Protein AF-A0A835J862-F1 (afdb_monomer_lite)

Secondary structure (DSSP, 8-state):
---------EEEEE---SSHHHHHHHHHHHHHHTTSTTEEEEEEE-HHHHHHHHHHTTTS--EEEEPPPPSS-TT--TT-----

pLDDT: mean 91.47, std 13.14, range [39.94, 98.81]

Structure (mmCIF, N/CA/C/O backbone):
data_AF-A0A835J862-F1
#
_entry.id   AF-A0A835J862-F1
#
loop_
_atom_site.group_PDB
_atom_site.id
_atom_site.type_symbol
_atom_site.label_atom_id
_atom_site.label_alt_id
_atom_site.label_comp_id
_atom_site.label_asym_id
_atom_site.label_entity_id
_atom_site.label_seq_id
_atom_site.pdbx_PDB_ins_code
_atom_site.Cartn_x
_atom_site.Cartn_y
_atom_site.Cartn_z
_atom_site.occupancy
_atom_site.B_iso_or_equiv
_atom_site.auth_seq_id
_atom_site.auth_comp_id
_atom_site.auth_asym_id
_atom_site.auth_atom_id
_atom_site.pdbx_PDB_model_num
ATOM 1 N N . MET A 1 1 ? -26.167 -1.368 31.869 1.00 39.94 1 MET A N 1
ATOM 2 C CA . MET A 1 1 ? -24.838 -1.906 31.517 1.00 39.94 1 MET A CA 1
ATOM 3 C C . MET A 1 1 ? -25.027 -2.590 30.175 1.00 39.94 1 MET A C 1
ATOM 5 O O . MET A 1 1 ? -25.370 -3.762 30.133 1.00 39.94 1 MET A O 1
ATOM 9 N N . GLU A 1 2 ? -25.030 -1.807 29.095 1.00 42.44 2 GLU A N 1
ATOM 10 C CA . GLU A 1 2 ? -25.299 -2.344 27.758 1.00 42.44 2 GLU A CA 1
ATOM 11 C C . GLU A 1 2 ? -24.095 -3.161 27.299 1.00 42.44 2 GLU A C 1
ATOM 13 O O . GLU A 1 2 ? -22.955 -2.690 27.336 1.00 42.44 2 GLU A O 1
ATOM 18 N N . ALA A 1 3 ? -24.352 -4.409 26.918 1.00 46.88 3 ALA A N 1
ATOM 19 C CA . ALA A 1 3 ? -23.374 -5.247 26.257 1.00 46.88 3 ALA A CA 1
ATOM 20 C C . ALA A 1 3 ? -22.971 -4.549 24.954 1.00 46.88 3 ALA A C 1
ATOM 22 O O . ALA A 1 3 ? -23.810 -4.345 24.077 1.00 46.88 3 ALA A O 1
ATOM 23 N N . ARG A 1 4 ? -21.698 -4.147 24.839 1.00 54.22 4 ARG A N 1
ATOM 24 C CA . ARG A 1 4 ? -21.148 -3.679 23.567 1.00 54.22 4 ARG A CA 1
ATOM 25 C C . ARG A 1 4 ? -21.345 -4.804 22.555 1.00 54.22 4 ARG A C 1
ATOM 27 O O . ARG A 1 4 ? -20.783 -5.885 22.717 1.00 54.22 4 ARG A O 1
ATOM 34 N N . SER A 1 5 ? -22.198 -4.535 21.570 1.00 56.34 5 SER A N 1
ATOM 35 C CA . SER A 1 5 ? -22.332 -5.311 20.342 1.00 56.34 5 SER A CA 1
ATOM 36 C C . SER A 1 5 ? -20.948 -5.724 19.848 1.00 56.34 5 SER A C 1
ATOM 38 O O . SER A 1 5 ? -20.013 -4.929 19.920 1.00 56.34 5 SER A O 1
ATOM 40 N N . SER A 1 6 ? -20.833 -6.962 19.378 1.00 59.16 6 SER A N 1
ATOM 41 C CA . SER A 1 6 ? -19.633 -7.568 18.803 1.00 59.16 6 SER A CA 1
ATOM 42 C C . SER A 1 6 ? -18.785 -6.557 18.022 1.00 59.16 6 SER A C 1
ATOM 44 O O . SER A 1 6 ? -19.317 -5.828 17.187 1.00 59.16 6 SER A O 1
ATOM 46 N N . ASP A 1 7 ? -17.485 -6.551 18.328 1.00 67.81 7 ASP A N 1
ATOM 47 C CA . ASP A 1 7 ? -16.376 -5.726 17.819 1.00 67.81 7 ASP A CA 1
ATOM 48 C C . ASP A 1 7 ? -16.219 -5.815 16.281 1.00 67.81 7 ASP A C 1
ATOM 50 O O . ASP A 1 7 ? -15.246 -6.357 15.756 1.00 67.81 7 ASP A O 1
ATOM 54 N N . CYS A 1 8 ? -17.234 -5.380 15.531 1.00 74.44 8 CYS A N 1
ATOM 55 C CA . CYS A 1 8 ? -17.268 -5.470 14.076 1.00 74.44 8 CYS A CA 1
ATOM 56 C C . CYS A 1 8 ? -16.425 -4.346 13.479 1.00 74.44 8 CYS A C 1
ATOM 58 O O . CYS A 1 8 ? -16.915 -3.249 13.216 1.00 74.44 8 CYS A O 1
ATOM 60 N N . LYS A 1 9 ? -15.144 -4.639 13.266 1.00 89.06 9 LYS A N 1
ATOM 61 C CA . LYS A 1 9 ? -14.217 -3.722 12.608 1.00 89.06 9 LYS A CA 1
ATOM 62 C C . LYS A 1 9 ? -14.472 -3.678 11.103 1.00 89.06 9 LYS A C 1
ATOM 64 O O . LYS A 1 9 ? -14.657 -4.711 10.461 1.00 89.06 9 LYS A O 1
ATOM 69 N N . TYR A 1 10 ? -14.426 -2.484 10.528 1.00 96.62 10 TYR A N 1
ATOM 70 C CA . TYR A 1 10 ? -14.424 -2.269 9.088 1.00 96.62 10 TYR A CA 1
ATOM 71 C C . TYR A 1 10 ? -13.019 -2.507 8.541 1.00 96.62 10 TYR A C 1
ATOM 73 O O . TYR A 1 10 ? -12.060 -1.844 8.938 1.00 96.62 10 TYR A O 1
ATOM 81 N N . HIS A 1 11 ? -12.886 -3.446 7.609 1.00 97.62 11 HIS A N 1
ATOM 82 C CA . HIS A 1 11 ? -11.610 -3.721 6.957 1.00 97.62 11 HIS A CA 1
ATOM 83 C C . HIS A 1 11 ? -11.522 -2.965 5.632 1.00 97.62 11 HIS A C 1
ATOM 85 O O . HIS A 1 11 ? -12.267 -3.241 4.694 1.00 97.62 11 HIS A O 1
ATOM 91 N N . VAL A 1 12 ? -10.607 -2.001 5.560 1.00 98.25 12 VAL A N 1
ATOM 92 C CA . VAL A 1 12 ? -10.335 -1.205 4.363 1.00 98.25 12 VAL A CA 1
ATOM 93 C C . VAL A 1 12 ? -9.064 -1.709 3.690 1.00 98.25 12 VAL A C 1
ATOM 95 O O . VAL A 1 12 ? -8.008 -1.812 4.318 1.00 98.25 12 VAL A O 1
ATOM 98 N N . ILE A 1 13 ? -9.161 -1.980 2.390 1.00 98.50 13 ILE A N 1
ATOM 99 C CA . ILE A 1 13 ? -8.019 -2.328 1.546 1.00 98.50 13 ILE A CA 1
ATOM 100 C C . ILE A 1 13 ? -7.659 -1.107 0.706 1.00 98.50 13 ILE A C 1
ATOM 102 O O . ILE A 1 13 ? -8.492 -0.570 -0.023 1.00 98.50 13 ILE A O 1
ATOM 106 N N . LEU A 1 14 ? -6.407 -0.680 0.805 1.00 98.50 14 LEU A N 1
ATOM 107 C CA . LEU A 1 14 ? -5.839 0.382 -0.007 1.00 98.50 14 LEU A CA 1
ATOM 108 C C . LEU A 1 14 ? -4.931 -0.244 -1.056 1.00 98.50 14 LEU A C 1
ATOM 110 O O . LEU A 1 14 ? -3.941 -0.890 -0.722 1.00 98.50 14 LEU A O 1
ATOM 114 N N . PHE A 1 15 ? -5.263 -0.025 -2.323 1.00 97.94 15 PHE A N 1
ATOM 115 C CA . PHE A 1 15 ? -4.469 -0.500 -3.449 1.00 97.94 15 PHE A CA 1
ATOM 116 C C . PHE A 1 15 ? -4.033 0.695 -4.309 1.00 97.94 15 PHE A C 1
ATOM 118 O O . PHE A 1 15 ? -4.713 1.040 -5.277 1.00 97.94 15 PHE A O 1
ATOM 125 N N . PRO A 1 16 ? -2.966 1.408 -3.901 1.00 96.56 16 PRO A N 1
ATOM 126 C CA . PRO A 1 16 ? -2.480 2.567 -4.632 1.00 96.56 16 PRO A CA 1
ATOM 127 C C . PRO A 1 16 ? -1.955 2.193 -6.019 1.00 96.56 16 PRO A C 1
ATOM 129 O O . PRO A 1 16 ? -1.486 1.084 -6.262 1.00 96.56 16 PRO A O 1
ATOM 132 N N . PHE A 1 17 ? -1.968 3.173 -6.917 1.00 96.06 17 PHE A N 1
ATOM 133 C CA . PHE A 1 17 ? -1.084 3.163 -8.076 1.00 96.06 17 PHE A CA 1
ATOM 134 C C . PHE A 1 17 ? 0.350 3.429 -7.589 1.00 96.06 17 PHE A C 1
ATOM 136 O O . PHE A 1 17 ? 0.546 4.369 -6.819 1.00 96.06 17 PHE A O 1
ATOM 143 N N . MET A 1 18 ? 1.332 2.612 -8.000 1.00 95.81 18 MET A N 1
ATOM 144 C CA . MET A 1 18 ? 2.726 2.673 -7.520 1.00 95.81 18 MET A CA 1
ATOM 145 C C . MET A 1 18 ? 3.469 3.913 -8.054 1.00 95.81 18 MET A C 1
ATOM 147 O O . MET A 1 18 ? 4.327 3.849 -8.928 1.00 95.81 18 MET A O 1
ATOM 151 N N . SER A 1 19 ? 3.108 5.071 -7.516 1.00 95.94 19 SER A N 1
ATOM 152 C CA . SER A 1 19 ? 3.654 6.392 -7.811 1.00 95.94 19 SER A CA 1
ATOM 153 C C . SER A 1 19 ? 3.566 7.224 -6.545 1.00 95.94 19 SER A C 1
ATOM 155 O O . SER A 1 19 ? 2.522 7.222 -5.891 1.00 95.94 19 SER A O 1
ATOM 157 N N . LYS A 1 20 ? 4.600 7.997 -6.200 1.00 94.00 20 LYS A N 1
ATOM 158 C CA . LYS A 1 20 ? 4.566 8.836 -4.987 1.00 94.00 20 LYS A CA 1
ATOM 159 C C . LYS A 1 20 ? 3.361 9.778 -4.937 1.00 94.00 20 LYS A C 1
ATOM 161 O O . LYS A 1 20 ? 2.796 9.959 -3.857 1.00 94.00 20 LYS A O 1
ATOM 166 N N . GLY A 1 21 ? 2.929 10.307 -6.086 1.00 95.62 21 GLY A N 1
ATOM 167 C CA . GLY A 1 21 ? 1.761 11.188 -6.192 1.00 95.62 21 GLY A CA 1
ATOM 168 C C . GLY A 1 21 ? 0.436 10.528 -5.790 1.00 95.62 21 GLY A C 1
ATOM 169 O O . GLY A 1 21 ? -0.475 11.220 -5.346 1.00 95.62 21 GLY A O 1
ATOM 170 N N . HIS A 1 22 ? 0.342 9.198 -5.875 1.00 95.69 22 HIS A N 1
ATOM 171 C CA . HIS A 1 22 ? -0.832 8.422 -5.467 1.00 95.69 22 HIS A CA 1
ATOM 172 C C . HIS A 1 22 ? -0.621 7.712 -4.125 1.00 95.69 22 HIS A C 1
ATOM 174 O O . HIS A 1 22 ? -1.508 7.712 -3.271 1.00 95.69 22 HIS A O 1
ATOM 180 N N . THR A 1 23 ? 0.566 7.148 -3.906 1.00 97.50 23 THR A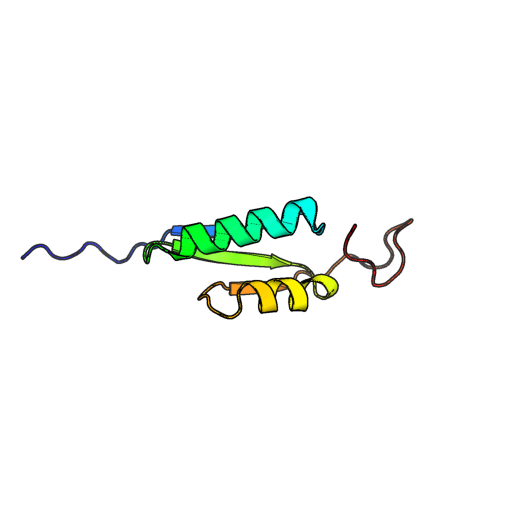 N 1
ATOM 181 C CA . THR A 1 23 ? 0.905 6.396 -2.699 1.00 97.50 23 THR A CA 1
ATOM 182 C C . THR A 1 23 ? 0.877 7.287 -1.460 1.00 97.50 23 THR A C 1
ATOM 184 O O . THR A 1 23 ? 0.215 6.937 -0.488 1.00 97.50 23 THR A O 1
ATOM 187 N N . ILE A 1 24 ? 1.521 8.462 -1.474 1.00 98.12 24 ILE A N 1
ATOM 188 C CA . ILE A 1 24 ? 1.618 9.323 -0.279 1.00 98.12 24 ILE A CA 1
ATOM 189 C C . ILE A 1 24 ? 0.233 9.748 0.249 1.00 98.12 24 ILE A C 1
ATOM 191 O O . ILE A 1 24 ? -0.008 9.575 1.448 1.00 98.12 24 ILE A O 1
ATOM 195 N N . PRO A 1 25 ? -0.707 10.242 -0.586 1.00 98.25 25 PRO A N 1
ATOM 196 C CA . PRO A 1 25 ? -2.059 10.549 -0.123 1.00 98.25 25 PRO A CA 1
ATOM 197 C C . PRO A 1 25 ? -2.785 9.347 0.491 1.00 98.25 25 PRO A C 1
ATOM 199 O O . PRO A 1 25 ? -3.439 9.492 1.525 1.00 98.25 25 PRO A O 1
ATOM 202 N N . LEU A 1 26 ? -2.643 8.152 -0.096 1.00 98.38 26 LEU A N 1
ATOM 203 C CA . LEU A 1 26 ? -3.276 6.941 0.432 1.00 98.38 26 LEU A CA 1
ATOM 204 C C . LEU A 1 26 ? -2.657 6.489 1.764 1.00 98.38 26 LEU A C 1
ATOM 206 O O . LEU A 1 26 ? -3.391 6.040 2.640 1.00 98.38 26 LEU A O 1
ATOM 210 N N . LEU A 1 27 ? -1.351 6.669 1.975 1.00 98.44 27 LEU A N 1
ATOM 211 C CA . LEU A 1 27 ? -0.723 6.437 3.285 1.00 98.44 27 LEU A CA 1
ATOM 212 C C . LEU A 1 27 ? -1.225 7.438 4.337 1.00 98.44 27 LEU A C 1
ATOM 214 O O . LEU A 1 27 ? -1.468 7.070 5.488 1.00 98.44 27 LEU A O 1
ATOM 218 N N . GLY A 1 28 ? -1.454 8.693 3.936 1.00 98.38 28 GLY A N 1
ATOM 219 C CA . GLY A 1 28 ? -2.125 9.688 4.773 1.00 98.38 28 GLY A CA 1
ATOM 220 C C . GLY A 1 28 ? -3.538 9.250 5.172 1.00 98.38 28 GLY A C 1
ATOM 221 O O . GLY A 1 28 ? -3.894 9.311 6.350 1.00 98.38 28 GLY A O 1
ATOM 222 N N . LEU A 1 29 ? -4.318 8.738 4.215 1.00 98.56 29 LEU A N 1
ATOM 223 C CA . LEU A 1 29 ? -5.647 8.178 4.471 1.00 98.56 29 LEU A CA 1
ATOM 224 C C . LEU A 1 29 ? -5.593 6.957 5.403 1.00 98.56 2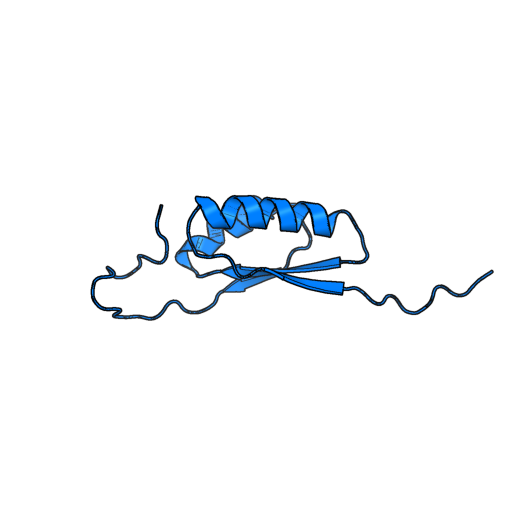9 LEU A C 1
ATOM 226 O O . LEU A 1 29 ? -6.394 6.879 6.332 1.00 98.56 29 LEU A O 1
ATOM 230 N N . ALA A 1 30 ? -4.634 6.046 5.212 1.00 98.50 30 ALA A N 1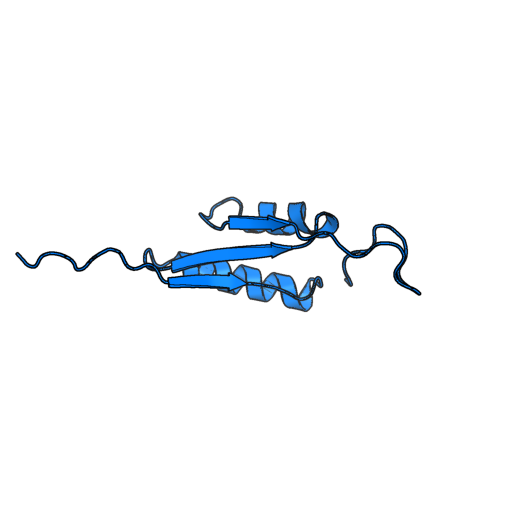
ATOM 231 C CA . ALA A 1 30 ? -4.436 4.883 6.080 1.00 98.50 30 ALA A CA 1
ATOM 232 C C . ALA A 1 30 ? -4.274 5.305 7.546 1.00 98.50 30 ALA A C 1
ATOM 234 O O . ALA A 1 30 ? -4.965 4.797 8.428 1.00 98.50 30 ALA A O 1
ATOM 235 N N . ARG A 1 31 ? -3.419 6.304 7.796 1.00 98.31 31 ARG A N 1
ATOM 236 C CA . ARG A 1 31 ? -3.212 6.866 9.136 1.00 98.31 31 ARG A CA 1
ATOM 237 C C . ARG A 1 31 ? -4.481 7.491 9.706 1.00 98.31 31 ARG A C 1
ATOM 239 O O . ARG A 1 31 ? -4.730 7.343 10.895 1.00 98.31 31 ARG A O 1
ATOM 246 N N . LEU A 1 32 ? -5.276 8.187 8.890 1.00 98.38 32 LEU A N 1
ATOM 247 C CA . LEU A 1 32 ? -6.545 8.766 9.341 1.00 98.38 32 LEU A CA 1
ATOM 248 C C . LEU A 1 32 ? -7.547 7.687 9.765 1.00 98.38 32 LEU A C 1
ATOM 250 O O . LEU A 1 32 ? -8.170 7.839 10.812 1.00 98.38 32 LEU A O 1
ATOM 254 N N . LEU A 1 33 ? -7.666 6.602 8.997 1.00 98.12 33 LEU A N 1
ATOM 255 C CA . LEU A 1 33 ? -8.544 5.473 9.321 1.00 98.12 33 LEU A CA 1
ATOM 256 C C . LEU A 1 33 ? -8.111 4.781 10.620 1.00 98.12 33 LEU A C 1
ATOM 258 O O . LEU A 1 33 ? -8.933 4.555 11.504 1.00 98.12 33 LEU A O 1
ATOM 262 N N . LEU A 1 34 ? -6.808 4.541 10.777 1.00 97.81 34 LEU A N 1
ATOM 263 C CA . LEU A 1 34 ? -6.231 3.865 11.945 1.00 97.81 34 LEU A CA 1
ATOM 264 C C . LEU A 1 34 ? -6.265 4.694 13.240 1.00 97.81 34 LEU A C 1
ATOM 266 O O . LEU A 1 34 ? -5.894 4.187 14.296 1.00 97.81 34 LEU A O 1
ATOM 270 N N . ARG A 1 35 ? -6.734 5.952 13.202 1.00 96.62 35 ARG A N 1
ATOM 271 C CA . ARG A 1 35 ? -7.035 6.719 14.427 1.00 96.62 35 ARG A CA 1
ATOM 272 C C . ARG A 1 35 ? -8.254 6.182 15.170 1.00 96.62 35 ARG A C 1
ATOM 274 O O . ARG A 1 35 ? -8.388 6.462 16.359 1.00 96.62 35 ARG A O 1
ATOM 281 N N . SER A 1 36 ? -9.145 5.464 14.485 1.00 95.00 36 SER A N 1
ATOM 282 C CA . SER A 1 36 ? -10.289 4.810 15.113 1.00 95.00 36 SER A CA 1
ATOM 283 C C . SER A 1 36 ? -10.014 3.312 15.301 1.00 95.00 36 SER A C 1
ATOM 285 O O . SER A 1 36 ? -9.539 2.659 14.369 1.00 95.00 36 SER A O 1
ATOM 287 N N . PRO A 1 37 ? -10.346 2.738 16.474 1.00 92.50 37 PRO A N 1
ATOM 288 C CA . PRO A 1 37 ? -10.216 1.301 16.721 1.00 92.50 37 PRO A CA 1
ATOM 289 C C . PRO A 1 37 ? -11.184 0.450 15.881 1.00 92.50 37 PRO A C 1
ATOM 291 O O . PRO A 1 37 ? -11.016 -0.770 15.817 1.00 92.50 37 PRO A O 1
ATOM 294 N N . ASP A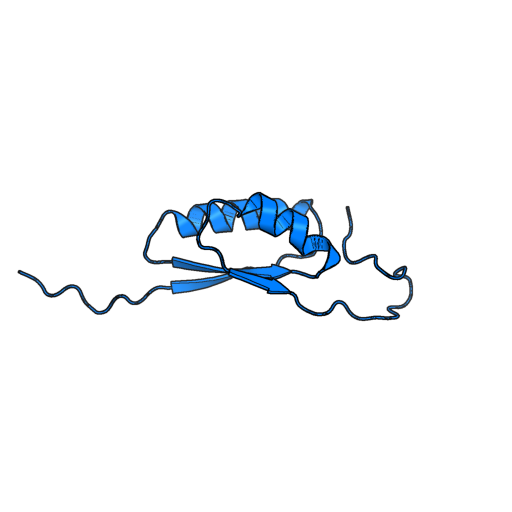 1 38 ? -12.164 1.083 15.232 1.00 95.50 38 ASP A N 1
ATOM 295 C CA . ASP A 1 38 ? -13.176 0.419 14.412 1.00 95.50 38 ASP A CA 1
ATOM 296 C C . ASP A 1 38 ? -12.646 0.032 13.025 1.00 95.50 38 ASP A C 1
ATOM 298 O O . ASP A 1 38 ? -13.349 -0.647 12.281 1.00 95.50 38 ASP A O 1
ATOM 302 N N . PHE A 1 39 ? -11.433 0.455 12.650 1.00 97.38 39 PHE A N 1
ATOM 303 C CA . PHE A 1 39 ? -10.860 0.177 11.335 1.00 97.38 39 PHE A CA 1
ATOM 304 C C . PHE A 1 39 ? -9.645 -0.744 11.400 1.00 97.38 39 PHE A C 1
ATOM 306 O O . PHE A 1 39 ? -8.738 -0.590 12.216 1.00 97.38 39 PHE A O 1
ATOM 313 N N . ILE A 1 40 ? -9.605 -1.673 10.450 1.00 98.12 40 ILE A N 1
ATOM 314 C CA . ILE A 1 40 ? -8.412 -2.422 10.064 1.00 98.12 40 ILE A CA 1
ATOM 315 C C . ILE A 1 40 ? -8.025 -1.931 8.674 1.00 98.12 40 ILE A C 1
ATOM 317 O O . ILE A 1 40 ? -8.882 -1.821 7.798 1.00 98.12 40 ILE A O 1
ATOM 321 N N . VAL A 1 41 ? -6.742 -1.651 8.456 1.00 98.62 41 VAL A N 1
ATOM 322 C CA . VAL A 1 41 ? -6.245 -1.208 7.150 1.00 98.62 41 VAL A CA 1
ATOM 323 C C . VAL A 1 41 ? -5.200 -2.185 6.637 1.00 98.62 41 VAL A C 1
ATOM 325 O O . VAL A 1 41 ? -4.255 -2.531 7.347 1.00 98.62 41 VAL A O 1
ATOM 328 N N . THR A 1 42 ? -5.361 -2.600 5.384 1.00 98.81 42 THR A N 1
ATOM 329 C CA . THR A 1 42 ? -4.343 -3.330 4.627 1.00 98.81 42 THR A CA 1
ATOM 330 C C . THR A 1 42 ? -3.940 -2.511 3.414 1.00 98.81 42 THR A C 1
ATOM 332 O O . THR A 1 42 ? -4.801 -2.058 2.664 1.00 98.81 42 THR A O 1
AT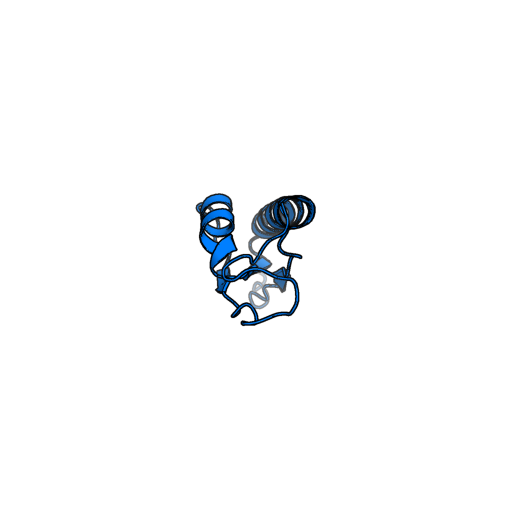OM 335 N N . VAL A 1 43 ? -2.640 -2.339 3.205 1.00 98.75 43 VAL A N 1
ATOM 336 C CA . VAL A 1 43 ? -2.082 -1.679 2.025 1.00 98.75 43 VAL A CA 1
ATOM 337 C C . VAL A 1 43 ? -1.443 -2.730 1.130 1.00 98.75 43 VAL A C 1
ATOM 339 O O . VAL A 1 43 ? -0.567 -3.478 1.561 1.00 98.75 43 VAL A O 1
ATOM 342 N N . PHE A 1 44 ? -1.888 -2.787 -0.119 1.00 98.62 44 PHE A N 1
ATOM 343 C CA . PHE A 1 44 ? -1.244 -3.584 -1.153 1.00 98.62 44 PHE A CA 1
ATOM 344 C C . PHE A 1 44 ? -0.139 -2.787 -1.822 1.00 98.62 44 PHE A C 1
ATOM 346 O O . PHE A 1 44 ? -0.300 -1.610 -2.143 1.00 98.62 44 PHE A O 1
ATOM 353 N N . THR A 1 45 ? 0.985 -3.448 -2.037 1.00 98.25 45 THR A N 1
ATOM 354 C CA . THR A 1 45 ? 2.161 -2.865 -2.670 1.00 98.25 45 THR A CA 1
ATOM 355 C C . THR A 1 45 ? 2.877 -3.905 -3.505 1.00 98.25 45 THR A C 1
ATOM 357 O O . THR A 1 45 ? 2.475 -5.061 -3.549 1.00 98.25 45 THR A O 1
ATOM 360 N N . THR A 1 46 ? 3.932 -3.497 -4.188 1.00 97.44 46 THR A N 1
ATOM 361 C CA . THR A 1 46 ? 4.911 -4.399 -4.784 1.00 97.44 46 THR A CA 1
ATOM 362 C C . THR A 1 46 ? 6.205 -4.362 -3.971 1.00 97.44 46 THR A C 1
ATOM 364 O O . THR A 1 46 ? 6.424 -3.432 -3.180 1.00 97.44 46 THR A O 1
ATOM 367 N N . SER A 1 47 ? 7.079 -5.350 -4.166 1.00 96.06 47 SER A N 1
ATOM 368 C CA . SER A 1 47 ? 8.308 -5.495 -3.378 1.00 96.06 47 SER A CA 1
ATOM 369 C C . SER A 1 47 ? 9.264 -4.304 -3.516 1.00 96.06 47 SER A C 1
ATOM 371 O O . SER A 1 47 ? 9.876 -3.900 -2.528 1.00 96.06 47 SER A O 1
ATOM 373 N N . GLY A 1 48 ? 9.338 -3.667 -4.691 1.00 94.31 48 GLY A N 1
ATOM 374 C CA . GLY A 1 48 ? 10.139 -2.458 -4.910 1.00 94.31 48 GLY A CA 1
ATOM 375 C C . GLY A 1 48 ? 9.657 -1.233 -4.120 1.00 94.31 48 GLY A C 1
ATOM 376 O O . GLY A 1 48 ? 10.450 -0.346 -3.808 1.00 94.31 48 GLY A O 1
ATOM 377 N N . ASN A 1 49 ? 8.376 -1.195 -3.739 1.00 96.81 49 ASN A N 1
ATOM 378 C CA . ASN A 1 49 ? 7.766 -0.091 -2.992 1.00 96.81 49 ASN A CA 1
ATOM 379 C C . ASN A 1 49 ? 7.585 -0.400 -1.493 1.00 96.81 49 ASN A C 1
ATOM 381 O O . ASN A 1 49 ? 7.333 0.517 -0.704 1.00 96.81 49 ASN A O 1
ATOM 385 N N . HIS A 1 50 ? 7.742 -1.666 -1.085 1.00 97.31 50 HIS A N 1
ATOM 386 C CA . HIS A 1 50 ? 7.475 -2.131 0.277 1.00 97.31 50 HIS A CA 1
ATOM 387 C C . HIS A 1 50 ? 8.209 -1.304 1.329 1.00 97.31 50 HIS A C 1
ATOM 389 O O . HIS A 1 50 ? 7.579 -0.763 2.233 1.00 97.31 50 HIS A O 1
ATOM 395 N N . SER A 1 51 ? 9.531 -1.162 1.203 1.00 97.44 51 SER A N 1
ATOM 396 C CA . SER A 1 51 ? 10.354 -0.475 2.207 1.00 97.44 51 SER A CA 1
ATOM 397 C C . SER A 1 51 ? 9.894 0.963 2.453 1.00 97.44 51 SER A C 1
ATOM 399 O O . SER A 1 51 ? 9.887 1.428 3.590 1.00 97.44 51 SER A O 1
ATOM 401 N N . PHE A 1 52 ? 9.466 1.671 1.404 1.00 97.19 52 PHE A N 1
ATOM 402 C CA . PHE A 1 52 ? 8.938 3.027 1.534 1.00 97.19 52 PHE A CA 1
ATOM 403 C C . PHE A 1 52 ? 7.624 3.053 2.329 1.00 97.19 52 PHE A C 1
ATOM 405 O O . PHE A 1 52 ? 7.478 3.847 3.261 1.00 97.19 52 PHE A O 1
ATOM 412 N N . ILE A 1 53 ? 6.689 2.159 1.996 1.00 98.19 53 ILE A N 1
ATOM 413 C CA . ILE A 1 53 ? 5.382 2.063 2.658 1.00 98.19 53 ILE A CA 1
ATOM 414 C C . ILE A 1 53 ? 5.528 1.593 4.109 1.00 98.19 53 ILE A C 1
ATOM 416 O O . ILE A 1 53 ? 4.958 2.212 5.006 1.00 98.19 53 ILE A O 1
ATOM 420 N N . ALA A 1 54 ? 6.336 0.560 4.355 1.00 98.31 54 ALA A N 1
ATOM 421 C CA . ALA A 1 54 ? 6.613 0.030 5.686 1.00 98.31 54 ALA A CA 1
ATOM 422 C C . ALA A 1 54 ? 7.246 1.082 6.597 1.00 98.31 54 ALA A C 1
ATOM 424 O O . ALA A 1 54 ? 6.791 1.270 7.722 1.00 98.31 54 ALA A O 1
ATOM 425 N N . ASN A 1 55 ? 8.217 1.849 6.095 1.00 98.44 55 ASN A N 1
ATOM 426 C CA . ASN A 1 55 ? 8.799 2.950 6.861 1.00 98.44 55 ASN A CA 1
ATOM 427 C C . ASN A 1 55 ? 7.755 4.033 7.183 1.00 98.44 55 ASN A C 1
ATOM 429 O O . ASN A 1 55 ? 7.717 4.540 8.305 1.00 98.44 55 ASN A O 1
ATOM 433 N N . SER A 1 56 ? 6.876 4.362 6.230 1.00 97.94 56 SER A N 1
ATOM 434 C CA . SER A 1 56 ? 5.813 5.357 6.420 1.00 97.94 56 SER A CA 1
ATOM 435 C C . SER A 1 56 ? 4.725 4.913 7.408 1.00 97.94 56 SER A C 1
ATOM 437 O O . SER A 1 56 ? 4.088 5.757 8.033 1.00 97.94 56 SER A O 1
ATOM 439 N N . LEU A 1 57 ? 4.509 3.610 7.583 1.00 98.12 57 LEU A N 1
ATOM 440 C CA . LEU A 1 57 ? 3.477 3.049 8.466 1.00 98.1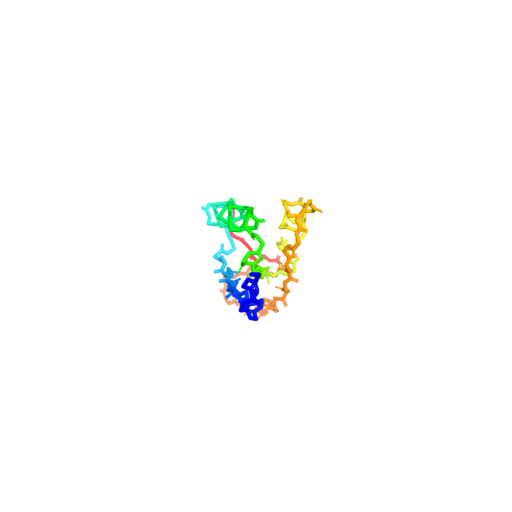2 57 LEU A CA 1
ATOM 441 C C . LEU A 1 57 ? 4.051 2.336 9.700 1.00 98.12 57 LEU A C 1
ATOM 443 O O . LEU A 1 57 ? 3.308 1.649 10.399 1.00 98.12 57 LEU A O 1
ATOM 447 N N . SER A 1 58 ? 5.347 2.506 9.971 1.00 97.50 58 SER A N 1
ATOM 448 C CA . SER A 1 58 ? 6.103 1.787 11.010 1.00 97.50 58 SER A CA 1
ATOM 449 C C . SER A 1 58 ? 5.551 1.940 12.431 1.00 97.50 58 SER A C 1
ATOM 451 O O . SER A 1 58 ? 5.754 1.066 13.269 1.00 97.50 58 SER A O 1
ATOM 453 N N . ASP A 1 59 ? 4.830 3.026 12.700 1.00 96.88 59 ASP A N 1
ATOM 454 C CA . ASP A 1 59 ? 4.197 3.359 13.976 1.00 96.88 59 ASP A CA 1
ATOM 455 C C . ASP A 1 59 ? 2.696 3.018 14.025 1.00 96.88 59 ASP A C 1
ATOM 457 O O . ASP A 1 59 ? 1.981 3.452 14.929 1.00 96.88 59 ASP A O 1
ATOM 461 N N . THR A 1 60 ? 2.197 2.246 13.057 1.00 97.69 60 THR A N 1
ATOM 462 C CA . THR A 1 60 ? 0.774 1.911 12.920 1.00 97.69 60 THR A CA 1
ATOM 463 C C . THR A 1 60 ? 0.524 0.403 12.987 1.00 97.69 60 THR A C 1
ATOM 465 O O . THR A 1 60 ? 1.439 -0.408 12.883 1.00 97.69 60 THR A O 1
ATOM 468 N N . THR A 1 61 ? -0.744 0.011 13.121 1.00 97.25 61 THR A N 1
ATOM 469 C CA . THR A 1 61 ? -1.189 -1.394 13.069 1.00 97.25 61 THR A CA 1
ATOM 470 C C . THR A 1 61 ? -1.588 -1.845 11.658 1.00 97.25 61 THR A C 1
ATOM 472 O O . THR A 1 61 ? -2.278 -2.854 11.506 1.00 97.25 61 THR A O 1
ATOM 475 N N . ALA A 1 62 ? -1.202 -1.093 10.621 1.00 98.25 62 ALA A N 1
ATOM 476 C CA . ALA A 1 62 ? -1.526 -1.426 9.240 1.00 98.25 62 ALA A CA 1
ATOM 477 C C . ALA A 1 62 ? -0.874 -2.749 8.817 1.00 98.25 62 ALA A C 1
ATOM 479 O O . ALA A 1 62 ? 0.296 -3.003 9.101 1.00 98.25 62 ALA A O 1
ATOM 480 N N . PHE A 1 63 ? -1.605 -3.555 8.052 1.00 98.56 63 PHE A N 1
ATOM 481 C CA . PHE A 1 63 ? -1.021 -4.687 7.341 1.00 98.56 63 PHE A CA 1
ATOM 482 C C . PHE A 1 63 ? -0.489 -4.228 5.986 1.00 98.56 63 PHE A C 1
ATOM 484 O O . PHE A 1 63 ? -1.128 -3.427 5.305 1.00 98.56 63 PHE A O 1
ATOM 491 N N . ILE A 1 64 ? 0.646 -4.774 5.565 1.00 98.62 64 ILE A N 1
ATOM 492 C CA . ILE A 1 64 ? 1.229 -4.523 4.246 1.00 98.62 64 ILE A CA 1
ATOM 493 C C . ILE A 1 64 ? 1.371 -5.873 3.558 1.00 98.62 64 ILE A C 1
ATOM 495 O O . ILE A 1 64 ? 1.925 -6.806 4.139 1.00 98.62 64 ILE A O 1
ATOM 499 N N . ILE A 1 65 ? 0.827 -5.989 2.350 1.00 98.56 65 ILE A N 1
ATOM 500 C CA . ILE A 1 65 ? 0.895 -7.215 1.555 1.00 98.56 65 ILE A CA 1
ATOM 501 C C . ILE A 1 65 ? 1.536 -6.894 0.211 1.00 98.56 65 ILE A C 1
ATOM 503 O O . ILE A 1 65 ? 1.071 -6.015 -0.520 1.00 98.56 65 ILE A O 1
ATOM 507 N N . ASP A 1 66 ? 2.579 -7.654 -0.106 1.00 98.06 66 ASP A N 1
ATOM 508 C CA . ASP A 1 66 ? 3.268 -7.580 -1.385 1.00 98.06 66 ASP A CA 1
ATOM 509 C C . ASP A 1 66 ? 2.546 -8.427 -2.424 1.00 98.06 66 ASP A C 1
ATOM 511 O O . ASP A 1 66 ? 2.290 -9.618 -2.235 1.00 98.06 66 ASP A O 1
ATOM 515 N N . LEU A 1 67 ? 2.254 -7.798 -3.551 1.00 96.94 67 LEU A N 1
ATOM 516 C CA . LEU A 1 67 ? 1.787 -8.434 -4.762 1.00 96.94 67 LEU A CA 1
ATOM 517 C C . LEU A 1 67 ? 2.960 -8.548 -5.741 1.00 96.94 67 LEU A C 1
ATOM 519 O O . LEU A 1 67 ? 3.745 -7.603 -5.877 1.00 96.94 67 LEU A O 1
ATOM 523 N N . PRO A 1 68 ? 3.084 -9.679 -6.454 1.00 94.62 68 PRO A N 1
ATOM 524 C CA . PRO A 1 68 ? 4.114 -9.827 -7.467 1.00 94.62 68 PRO A CA 1
ATOM 525 C C . PRO A 1 68 ? 3.879 -8.821 -8.597 1.00 94.62 68 PRO A C 1
ATOM 527 O O . PRO A 1 68 ? 2.802 -8.789 -9.198 1.00 94.62 68 PRO A O 1
ATOM 530 N N . PHE A 1 69 ? 4.896 -8.019 -8.915 1.00 93.56 69 PHE A N 1
ATOM 531 C CA . PHE A 1 69 ? 4.854 -7.180 -10.105 1.00 93.56 69 PHE A CA 1
ATOM 532 C C . PHE A 1 69 ? 5.113 -8.043 -11.354 1.00 93.56 69 PHE A C 1
ATOM 534 O O . PHE A 1 69 ? 6.038 -8.870 -11.341 1.00 93.56 69 PHE A O 1
ATOM 541 N N . PRO A 1 70 ? 4.318 -7.895 -12.432 1.00 91.50 70 PRO A N 1
ATOM 542 C CA . PRO A 1 70 ? 4.504 -8.676 -13.646 1.00 91.50 70 PRO A CA 1
ATOM 543 C C . PRO A 1 70 ? 5.922 -8.532 -14.203 1.00 91.50 70 PRO A C 1
ATOM 545 O O . PRO A 1 70 ? 6.460 -7.434 -14.323 1.00 91.50 70 PRO A O 1
ATOM 548 N N . GLN A 1 71 ? 6.524 -9.660 -14.563 1.00 88.50 71 GLN A N 1
ATOM 549 C CA . GLN A 1 71 ? 7.847 -9.689 -15.179 1.00 88.50 71 GLN A CA 1
ATOM 550 C C . GLN A 1 71 ? 7.731 -9.544 -16.700 1.00 88.50 71 GLN A C 1
ATOM 552 O O . GLN A 1 71 ? 6.741 -9.970 -17.294 1.00 88.50 71 GLN A O 1
ATOM 557 N N . ASN A 1 72 ? 8.772 -8.998 -17.336 1.00 87.06 72 ASN A N 1
ATOM 558 C CA . ASN A 1 72 ? 8.879 -8.862 -18.796 1.00 87.06 72 ASN A CA 1
ATOM 559 C C . ASN A 1 72 ? 7.747 -8.045 -19.447 1.00 87.06 72 ASN A C 1
ATOM 561 O O . ASN A 1 72 ? 7.317 -8.350 -20.561 1.00 87.06 72 ASN A O 1
ATOM 565 N N . VAL A 1 73 ? 7.257 -7.002 -18.770 1.00 88.62 73 VAL A N 1
ATOM 566 C CA . VAL A 1 73 ? 6.274 -6.092 -19.367 1.00 88.62 73 VAL A CA 1
ATOM 567 C C . VAL A 1 73 ? 6.952 -5.289 -20.485 1.00 88.62 73 VAL A C 1
ATOM 569 O O . VAL A 1 73 ? 7.985 -4.661 -20.236 1.00 88.62 73 VAL A O 1
ATOM 572 N N . PRO A 1 74 ? 6.406 -5.280 -21.717 1.00 91.38 74 PRO A N 1
ATOM 573 C CA . PRO A 1 74 ? 6.969 -4.487 -22.801 1.00 91.38 74 PRO A CA 1
ATOM 574 C C . PRO A 1 74 ? 7.118 -3.023 -22.385 1.00 91.38 74 PRO A C 1
ATOM 576 O O . PRO A 1 74 ? 6.186 -2.442 -21.839 1.00 91.38 74 PRO A O 1
ATOM 579 N N . GLN A 1 75 ? 8.274 -2.427 -22.684 1.00 89.62 75 GLN A N 1
ATOM 580 C CA . GLN A 1 75 ? 8.601 -1.021 -22.390 1.00 89.62 75 GLN A CA 1
ATOM 581 C C . GLN A 1 75 ? 8.826 -0.684 -20.903 1.00 89.62 75 GLN A C 1
ATOM 583 O O . GLN A 1 75 ? 9.124 0.468 -20.598 1.00 89.62 75 GLN A O 1
ATOM 588 N N . ILE A 1 76 ? 8.769 -1.662 -19.991 1.00 89.56 76 ILE A N 1
ATOM 589 C CA . ILE A 1 76 ? 9.122 -1.467 -18.578 1.00 89.56 76 ILE A CA 1
ATOM 590 C C . ILE A 1 76 ? 10.450 -2.185 -18.286 1.00 89.56 76 ILE A C 1
ATOM 592 O O . ILE A 1 76 ? 10.541 -3.399 -18.490 1.00 89.56 76 ILE A O 1
ATOM 596 N N . PRO A 1 77 ? 11.499 -1.473 -17.828 1.00 90.31 77 PRO A N 1
ATOM 597 C CA . PRO A 1 77 ? 12.751 -2.107 -17.426 1.00 90.31 77 PRO A CA 1
ATOM 598 C C . PRO A 1 77 ? 12.564 -3.068 -16.244 1.00 90.31 77 PRO A C 1
ATOM 600 O O . PRO A 1 77 ? 11.713 -2.861 -15.380 1.00 90.31 77 PRO A O 1
ATOM 603 N N . ALA A 1 78 ? 13.398 -4.107 -16.169 1.00 88.12 78 ALA A N 1
ATOM 604 C CA . ALA A 1 78 ? 13.363 -5.055 -15.057 1.00 88.12 78 ALA A CA 1
ATOM 605 C C . ALA A 1 78 ? 13.602 -4.350 -13.707 1.00 88.12 78 ALA A C 1
ATOM 607 O O . ALA A 1 78 ? 14.501 -3.519 -13.584 1.00 88.12 78 ALA A O 1
ATOM 608 N N . GLY A 1 79 ? 12.796 -4.695 -12.700 1.00 86.62 79 GLY A N 1
ATOM 609 C CA . GLY A 1 79 ? 12.864 -4.105 -11.357 1.00 86.62 79 GLY A CA 1
ATOM 610 C C . GLY A 1 79 ? 12.260 -2.702 -11.230 1.00 86.62 79 GLY A C 1
ATOM 611 O O . GLY A 1 79 ? 12.236 -2.161 -10.127 1.00 86.62 79 GLY A O 1
ATOM 612 N N . VAL A 1 80 ? 11.752 -2.109 -12.318 1.00 90.88 80 VAL A N 1
ATOM 613 C CA . VAL A 1 80 ? 11.009 -0.843 -12.262 1.00 90.88 80 VAL A CA 1
ATOM 614 C C . VAL A 1 80 ? 9.541 -1.150 -12.001 1.00 90.88 80 VAL A C 1
ATOM 616 O O . VAL A 1 80 ? 8.800 -1.558 -12.891 1.00 90.88 80 VAL A O 1
ATOM 619 N N . GLU A 1 81 ? 9.135 -0.955 -10.751 1.00 91.62 81 GLU A N 1
ATOM 620 C CA . GLU A 1 81 ? 7.777 -1.235 -10.269 1.00 91.62 81 GLU A CA 1
ATOM 621 C C . GLU A 1 81 ? 7.022 0.040 -9.869 1.00 91.62 81 GLU A C 1
ATOM 623 O O . GLU A 1 81 ? 5.915 -0.026 -9.333 1.00 91.62 81 GLU A O 1
ATOM 628 N N . SER A 1 82 ? 7.628 1.207 -10.079 1.00 90.00 82 SER A N 1
ATOM 629 C CA . SER A 1 82 ? 7.041 2.502 -9.762 1.00 90.00 82 SER A CA 1
ATOM 630 C C . SER A 1 82 ? 7.379 3.560 -10.801 1.00 90.00 82 SER A C 1
ATOM 632 O O . SER A 1 82 ? 8.383 3.480 -11.510 1.00 90.00 82 SER A O 1
ATOM 634 N N . THR A 1 83 ? 6.510 4.563 -10.880 1.00 85.62 83 THR A N 1
ATOM 635 C CA . THR A 1 83 ? 6.722 5.779 -11.668 1.00 85.62 83 THR A CA 1
ATOM 636 C C . THR A 1 83 ? 6.828 6.957 -10.702 1.00 85.62 83 THR A C 1
ATOM 638 O O . THR A 1 83 ? 5.827 7.326 -10.074 1.00 85.62 83 THR A O 1
ATOM 641 N N . ASP A 1 84 ? 8.031 7.506 -10.553 1.00 66.00 84 ASP A N 1
ATOM 642 C CA . ASP A 1 84 ? 8.316 8.692 -9.733 1.00 66.00 84 ASP A CA 1
ATOM 643 C C . ASP A 1 84 ? 8.277 9.990 -10.547 1.00 66.00 84 ASP A C 1
ATOM 645 O O . ASP A 1 84 ? 8.721 9.970 -11.718 1.00 66.00 84 ASP A O 1
#

Foldseek 3Di:
DDDPDPLQADEDEAEFAQECVTLVVVLVVVVVQQVDPSYAYEYEDAPLCVVVSCVSCVVGPHHYDHDHDDPPDPPADPSPRHDD

Organism: NCBI:txid1413687

Radius of gyration: 15.87 Å; chains: 1; bounding box: 39×21×54 Å

Sequence (84 aa):
MEARSSDCKYHVILFPFMSKGHTIPLLGLARLLLRSPDFIVTVFTTSGNHSFIANSLSDTTAFIIDLPFPQNVPQIPAGVESTD